Protein AF-A0A2E3J893-F1 (afdb_monomer_lite)

Sequence (65 aa):
MLYTALILVAVFVALVGKYLYKPSEKCPECDEIRVDDHPICPCGWVFEYPDDDQPIEYGDPDETL

Secondary structure (DSSP, 8-state):
-HHHHHHHHHHHHHHHHHHH-----B-TTT-PBP-TT-SB-TTSPBPPPP---S---PPPGGGG-

Foldseek 3Di:
DVVVVVVVVVVVVVVVCVVPDDPFDADPPPRDTDDPVPQADPVGDGDDDPPPPDPPPDPDPPPPD

Radius of gyration: 18.89 Å; chains: 1; bounding box: 33×56×27 Å

pLDDT: mean 75.28, std 12.63, range [42.97, 94.38]

Structure (mmCIF, N/CA/C/O backbone):
data_AF-A0A2E3J893-F1
#
_entry.id   AF-A0A2E3J893-F1
#
loop_
_atom_site.group_PDB
_atom_site.id
_atom_site.type_symbol
_atom_site.label_atom_id
_atom_site.label_alt_id
_atom_site.label_comp_id
_atom_site.label_asym_id
_atom_site.label_entity_id
_atom_site.label_seq_id
_atom_site.pdbx_PDB_ins_code
_atom_site.Cartn_x
_atom_site.Cartn_y
_atom_site.Cartn_z
_atom_site.occupancy
_atom_site.B_iso_or_equiv
_atom_site.auth_seq_id
_atom_site.auth_comp_id
_atom_site.auth_asym_id
_atom_site.auth_atom_id
_atom_site.pdbx_PDB_model_num
ATOM 1 N N . MET A 1 1 ? 7.442 31.032 5.768 1.00 69.00 1 MET A N 1
ATOM 2 C CA . MET A 1 1 ? 6.972 30.300 6.965 1.00 69.00 1 MET A CA 1
ATOM 3 C C . MET A 1 1 ? 5.626 29.613 6.735 1.00 69.00 1 MET A C 1
ATOM 5 O O . MET A 1 1 ? 5.556 28.413 6.949 1.00 69.00 1 MET A O 1
ATOM 9 N N . LEU A 1 2 ? 4.589 30.305 6.238 1.00 85.19 2 LEU A N 1
ATOM 10 C CA . LEU A 1 2 ? 3.288 29.671 5.948 1.00 85.19 2 LEU A CA 1
ATOM 11 C C . LEU A 1 2 ? 3.373 28.602 4.836 1.00 85.19 2 LEU A C 1
ATOM 13 O O . LEU A 1 2 ? 2.949 27.470 5.026 1.00 85.19 2 LEU A O 1
ATOM 17 N N . TYR A 1 3 ? 4.001 28.932 3.704 1.00 87.81 3 TYR A N 1
ATOM 18 C CA . TYR A 1 3 ? 4.142 28.012 2.565 1.00 87.81 3 TYR A CA 1
ATOM 19 C C . TYR A 1 3 ? 4.948 26.750 2.894 1.00 87.81 3 TYR A C 1
ATOM 21 O O . TYR A 1 3 ? 4.563 25.649 2.522 1.00 87.81 3 TYR A O 1
ATOM 29 N N . THR A 1 4 ? 6.035 26.897 3.654 1.00 89.62 4 THR A N 1
ATOM 30 C CA . THR A 1 4 ? 6.845 25.768 4.130 1.00 89.62 4 THR A CA 1
ATOM 31 C C . THR A 1 4 ? 6.050 24.849 5.059 1.00 89.62 4 THR A C 1
ATOM 33 O O . THR A 1 4 ? 6.186 23.635 4.963 1.00 89.62 4 THR A O 1
ATOM 36 N N . ALA A 1 5 ? 5.176 25.402 5.910 1.00 90.19 5 ALA A N 1
ATOM 37 C CA . ALA A 1 5 ? 4.303 24.603 6.769 1.00 90.19 5 ALA A CA 1
ATOM 38 C C . ALA A 1 5 ? 3.250 23.825 5.959 1.00 90.19 5 ALA A C 1
ATOM 40 O O . ALA A 1 5 ? 3.030 22.648 6.226 1.00 90.19 5 ALA A O 1
ATOM 41 N N . LEU A 1 6 ? 2.652 24.440 4.932 1.00 92.06 6 LEU A N 1
ATOM 42 C CA . LEU A 1 6 ? 1.671 23.774 4.064 1.00 92.06 6 LEU A CA 1
ATOM 43 C C . LEU A 1 6 ? 2.275 22.594 3.292 1.00 92.06 6 LEU A C 1
ATOM 45 O O . LEU A 1 6 ? 1.648 21.540 3.200 1.00 92.06 6 LEU A O 1
ATOM 49 N N . ILE A 1 7 ? 3.502 22.745 2.783 1.00 92.56 7 ILE A N 1
ATOM 50 C CA . ILE A 1 7 ? 4.205 21.666 2.075 1.00 92.56 7 ILE A CA 1
ATOM 51 C C . ILE A 1 7 ? 4.484 20.494 3.023 1.00 92.56 7 ILE A C 1
ATOM 53 O O . ILE A 1 7 ? 4.218 19.348 2.668 1.00 92.56 7 ILE A O 1
ATOM 57 N N . LEU A 1 8 ? 4.964 20.764 4.241 1.00 93.06 8 LEU A N 1
ATOM 58 C CA . LEU A 1 8 ? 5.231 19.711 5.226 1.00 93.06 8 LEU A CA 1
ATOM 59 C C . LEU A 1 8 ? 3.960 18.954 5.624 1.00 93.06 8 LEU A C 1
ATOM 61 O O . LEU A 1 8 ? 3.987 17.729 5.714 1.00 93.06 8 LEU A O 1
ATOM 65 N N . VAL A 1 9 ? 2.841 19.659 5.806 1.00 94.38 9 VAL A N 1
ATOM 66 C CA . VAL A 1 9 ? 1.546 19.026 6.098 1.00 94.38 9 VAL A CA 1
ATOM 67 C C . VAL A 1 9 ? 1.086 18.154 4.930 1.00 94.38 9 VAL A C 1
ATOM 69 O O . VAL A 1 9 ? 0.672 17.021 5.156 1.00 94.38 9 VAL A O 1
ATOM 72 N N . ALA A 1 10 ? 1.203 18.627 3.687 1.00 92.25 10 ALA A N 1
ATOM 73 C CA . ALA A 1 10 ? 0.822 17.844 2.512 1.00 92.25 10 ALA A CA 1
ATOM 74 C C . ALA A 1 10 ? 1.647 16.552 2.381 1.00 92.25 10 ALA A C 1
ATOM 76 O O . ALA A 1 10 ? 1.086 15.484 2.137 1.00 92.25 10 ALA A O 1
ATOM 77 N N . VAL A 1 11 ? 2.963 16.630 2.606 1.00 93.81 11 VAL A N 1
ATOM 78 C CA . VAL A 1 11 ? 3.848 15.453 2.599 1.00 93.81 11 VAL A CA 1
ATOM 79 C C . VAL A 1 11 ? 3.487 14.494 3.732 1.00 93.81 11 VAL A C 1
ATOM 81 O O . VAL A 1 11 ? 3.392 13.290 3.504 1.00 93.81 11 VAL A O 1
ATOM 84 N N . PHE A 1 12 ? 3.233 15.008 4.937 1.00 93.94 12 PHE A N 1
ATOM 85 C CA . PHE A 1 12 ? 2.838 14.180 6.074 1.00 93.94 12 PHE A CA 1
ATOM 86 C C . PHE A 1 12 ? 1.524 13.434 5.809 1.00 93.94 12 PHE A C 1
ATOM 88 O O . PHE A 1 12 ? 1.452 12.225 6.014 1.00 93.94 12 PHE A O 1
ATOM 95 N N . VAL A 1 13 ? 0.508 14.122 5.280 1.00 92.44 13 VAL A N 1
ATOM 96 C CA . VAL A 1 13 ? -0.775 13.506 4.906 1.00 92.44 13 VAL A CA 1
ATOM 97 C C . VAL A 1 13 ? -0.583 12.442 3.826 1.00 92.44 13 VAL A C 1
ATOM 99 O O . VAL A 1 13 ? -1.167 11.366 3.932 1.00 92.44 13 VAL A O 1
ATOM 102 N N . ALA A 1 14 ? 0.260 12.694 2.822 1.00 88.94 14 ALA A N 1
ATOM 103 C CA . ALA A 1 14 ? 0.552 11.713 1.779 1.00 88.94 14 ALA A CA 1
ATOM 104 C C . ALA A 1 14 ? 1.251 10.459 2.331 1.00 88.94 14 ALA A C 1
ATOM 106 O O . ALA A 1 14 ? 0.913 9.348 1.929 1.00 88.94 14 ALA A O 1
ATOM 107 N N . LEU A 1 15 ? 2.187 10.616 3.274 1.00 88.62 15 LEU A N 1
ATOM 108 C CA . LEU A 1 15 ? 2.868 9.491 3.924 1.00 88.62 15 LEU A CA 1
ATOM 109 C C . LEU A 1 15 ? 1.914 8.670 4.792 1.00 88.62 15 LEU A C 1
ATOM 111 O O . LEU A 1 15 ? 1.897 7.446 4.683 1.00 88.62 15 LEU A O 1
ATOM 115 N N . VAL A 1 16 ? 1.091 9.333 5.609 1.00 89.25 16 VAL A N 1
ATOM 116 C CA . VAL A 1 16 ? 0.069 8.661 6.425 1.00 89.25 16 VAL A CA 1
ATOM 117 C C . VAL A 1 16 ? -0.939 7.943 5.529 1.00 89.25 16 VAL A C 1
ATOM 119 O O . VAL A 1 16 ? -1.247 6.779 5.765 1.00 89.25 16 VAL A O 1
ATOM 122 N N . GLY A 1 17 ? -1.397 8.597 4.460 1.00 85.69 17 GLY A N 1
ATOM 123 C CA . GLY A 1 17 ? -2.288 8.000 3.470 1.00 85.69 17 GLY A CA 1
ATOM 124 C C . GLY A 1 17 ? -1.670 6.771 2.809 1.00 85.69 17 GLY A C 1
ATOM 125 O O . GLY A 1 17 ? -2.300 5.723 2.787 1.00 85.69 17 GLY A O 1
ATOM 126 N N . LYS A 1 18 ? -0.418 6.858 2.348 1.00 79.81 18 LYS A N 1
ATOM 127 C CA . LYS A 1 18 ? 0.301 5.724 1.748 1.00 79.81 18 LYS A CA 1
ATOM 128 C C . LYS A 1 18 ? 0.472 4.562 2.727 1.00 79.81 18 LYS A C 1
ATOM 130 O O . LYS A 1 18 ? 0.376 3.418 2.310 1.00 79.81 18 LYS A O 1
ATOM 135 N N . TYR A 1 19 ? 0.733 4.846 4.001 1.00 77.88 19 TYR A N 1
ATOM 136 C CA . TYR A 1 19 ? 0.931 3.807 5.011 1.00 77.88 19 TYR A CA 1
ATOM 137 C C . TYR A 1 19 ? -0.381 3.116 5.416 1.00 77.88 19 TYR A C 1
ATOM 139 O O . TYR A 1 19 ? -0.388 1.928 5.722 1.00 77.88 19 TYR A O 1
ATOM 147 N N . LEU A 1 20 ? -1.498 3.847 5.408 1.00 76.75 20 LEU A N 1
ATOM 148 C CA . LEU A 1 20 ? -2.819 3.303 5.741 1.00 76.75 20 LEU A CA 1
ATOM 149 C C . LEU A 1 20 ? -3.543 2.687 4.539 1.00 76.75 20 LEU A C 1
ATOM 151 O O . LEU A 1 20 ? -4.453 1.880 4.725 1.00 76.75 20 LEU A O 1
ATOM 155 N N . TYR A 1 21 ? -3.165 3.056 3.317 1.00 70.69 21 TYR A N 1
ATOM 156 C CA . TYR A 1 21 ? -3.754 2.503 2.107 1.00 70.69 21 TYR A CA 1
ATOM 157 C C . TYR A 1 21 ? -3.176 1.113 1.837 1.00 70.69 21 TYR A C 1
ATOM 159 O O . TYR A 1 21 ? -2.181 0.961 1.133 1.00 70.69 21 TYR A O 1
ATOM 167 N N . LYS A 1 22 ? -3.819 0.089 2.401 1.00 64.12 22 LYS A N 1
ATOM 168 C CA . LYS A 1 22 ? -3.701 -1.275 1.889 1.00 64.12 22 LYS A CA 1
ATOM 169 C C . LYS A 1 22 ? -4.619 -1.384 0.669 1.00 64.12 22 LYS A C 1
ATOM 171 O O . LYS A 1 22 ? -5.833 -1.273 0.855 1.00 64.12 22 LYS A O 1
ATOM 176 N N . PRO A 1 23 ? -4.089 -1.537 -0.557 1.00 61.66 23 PRO A N 1
ATOM 177 C CA . PRO A 1 23 ? -4.932 -1.831 -1.704 1.00 61.66 23 PRO A CA 1
ATOM 178 C C . PRO A 1 23 ? -5.570 -3.202 -1.468 1.00 61.66 23 PRO A C 1
ATOM 180 O O . PRO A 1 23 ? -4.897 -4.222 -1.543 1.00 61.66 23 PRO A O 1
ATOM 183 N N . SER A 1 24 ? -6.852 -3.228 -1.109 1.00 67.00 24 SER A N 1
ATOM 184 C CA . SER A 1 24 ? -7.616 -4.467 -1.075 1.00 67.00 24 SER A CA 1
ATOM 185 C C . SER A 1 24 ? -8.206 -4.706 -2.459 1.00 67.00 24 SER A C 1
ATOM 187 O O . SER A 1 24 ? -8.973 -3.893 -2.981 1.00 67.00 24 SER A O 1
ATOM 189 N N . GLU A 1 25 ? -7.809 -5.811 -3.080 1.00 72.31 25 GLU A N 1
ATOM 190 C CA . GLU A 1 25 ? -8.383 -6.239 -4.349 1.00 72.31 25 GLU A CA 1
ATOM 191 C C . GLU A 1 25 ? -9.865 -6.566 -4.165 1.00 72.31 25 GLU A C 1
ATOM 193 O O . GLU A 1 25 ? -10.282 -7.112 -3.142 1.00 72.31 25 GLU A O 1
ATOM 198 N N . LYS A 1 26 ? -10.679 -6.214 -5.157 1.00 78.94 26 LYS A N 1
ATOM 199 C CA . LYS A 1 26 ? -12.100 -6.557 -5.180 1.00 78.94 26 LYS A CA 1
ATOM 200 C C . LYS A 1 26 ? -12.360 -7.631 -6.213 1.00 78.94 26 LYS A C 1
ATOM 202 O O . LYS A 1 26 ? -11.777 -7.611 -7.296 1.00 78.94 26 LYS A O 1
ATOM 207 N N . CYS A 1 27 ? -13.265 -8.540 -5.888 1.00 81.19 27 CYS A N 1
ATOM 208 C CA . CYS A 1 27 ? -13.701 -9.561 -6.817 1.00 81.19 27 CYS A CA 1
ATOM 209 C C . CYS A 1 27 ? -14.550 -8.934 -7.941 1.00 81.19 27 CYS A C 1
ATOM 211 O O . CYS A 1 27 ? -15.579 -8.333 -7.640 1.00 81.19 27 CYS A O 1
ATOM 213 N N . PRO A 1 28 ? -14.209 -9.110 -9.229 1.00 80.56 28 PRO A N 1
ATOM 214 C CA . PRO A 1 28 ? -14.972 -8.527 -10.334 1.00 80.56 28 PRO A CA 1
ATOM 215 C C . PRO A 1 28 ? -16.368 -9.147 -10.508 1.00 80.56 28 PRO A C 1
ATOM 217 O O . PRO A 1 28 ? -17.253 -8.504 -11.063 1.00 80.56 28 PRO A O 1
ATOM 220 N N . GLU A 1 29 ? -16.579 -10.383 -10.041 1.00 82.62 29 GLU A N 1
ATOM 221 C CA . GLU A 1 29 ? -17.868 -11.077 -10.177 1.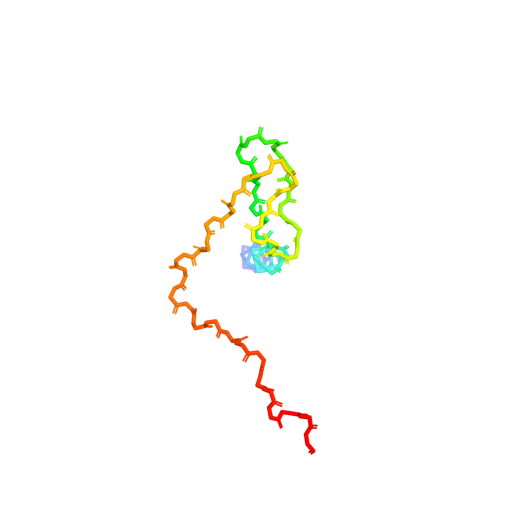00 82.62 29 GLU A CA 1
ATOM 222 C C . GLU A 1 29 ? -18.879 -10.734 -9.077 1.00 82.62 29 GLU A C 1
ATOM 224 O O . GLU A 1 29 ? -20.053 -10.515 -9.368 1.00 82.62 29 GLU A O 1
ATOM 229 N N . CYS A 1 30 ? -18.442 -10.707 -7.815 1.00 83.94 30 CYS A N 1
ATOM 230 C CA . CYS A 1 30 ? -19.331 -10.541 -6.664 1.00 83.94 30 CYS A CA 1
ATOM 231 C C . CYS A 1 30 ? -19.090 -9.252 -5.854 1.00 83.94 30 CYS A C 1
ATOM 233 O O . CYS A 1 30 ? -19.787 -9.027 -4.870 1.00 83.94 30 CYS A O 1
ATOM 235 N N . ASP A 1 31 ? -18.136 -8.404 -6.266 1.00 82.00 31 ASP A N 1
ATOM 236 C CA . ASP A 1 31 ? -17.706 -7.149 -5.607 1.00 82.00 31 ASP A CA 1
ATOM 237 C C . ASP A 1 31 ? -17.250 -7.305 -4.141 1.00 82.00 31 ASP A C 1
ATOM 239 O O . ASP A 1 31 ? -17.043 -6.327 -3.420 1.00 82.00 31 ASP A O 1
ATOM 243 N N . GLU A 1 32 ? -17.046 -8.548 -3.701 1.00 82.75 32 GLU A N 1
ATOM 244 C CA . GLU A 1 32 ? -16.507 -8.880 -2.387 1.00 82.75 32 GLU A CA 1
ATOM 245 C C . GLU A 1 32 ? -15.057 -8.382 -2.272 1.00 82.75 32 GLU A C 1
ATOM 247 O O . GLU A 1 32 ? -14.261 -8.486 -3.212 1.00 82.75 32 GLU A O 1
ATOM 252 N N . ILE A 1 33 ? -14.704 -7.840 -1.108 1.00 79.69 33 ILE A N 1
ATOM 253 C CA . ILE A 1 33 ? -13.347 -7.372 -0.817 1.00 79.69 33 ILE A CA 1
ATOM 254 C C . ILE A 1 33 ? -12.481 -8.585 -0.462 1.00 79.69 33 ILE A C 1
ATOM 256 O O . ILE A 1 33 ? -12.866 -9.381 0.394 1.00 79.69 33 ILE A O 1
ATOM 260 N N . ARG A 1 34 ? -11.303 -8.718 -1.082 1.00 76.00 34 ARG A N 1
ATOM 261 C CA . ARG A 1 34 ? -10.318 -9.750 -0.738 1.00 76.00 34 ARG A CA 1
ATOM 262 C C . ARG A 1 34 ? -9.855 -9.540 0.705 1.00 76.00 34 ARG A C 1
ATOM 264 O O . ARG A 1 34 ? -9.351 -8.475 1.059 1.00 76.00 34 ARG A O 1
ATOM 271 N N . VAL A 1 35 ? -10.058 -10.560 1.532 1.00 75.12 35 VAL A N 1
ATOM 272 C CA . VAL A 1 35 ? -9.650 -10.586 2.941 1.00 75.12 35 VAL A CA 1
ATOM 273 C C . VAL A 1 35 ? -8.408 -11.468 3.063 1.00 75.12 35 VAL A C 1
ATOM 275 O O . VAL A 1 35 ? -8.384 -12.562 2.502 1.00 75.12 35 VAL A O 1
ATOM 278 N N . ASP A 1 36 ? -7.386 -10.976 3.769 1.00 66.81 36 ASP A N 1
ATOM 279 C CA . ASP A 1 36 ? -6.181 -11.725 4.166 1.00 66.81 36 ASP A CA 1
ATOM 280 C C . ASP A 1 36 ? -5.466 -12.475 3.023 1.00 66.81 36 ASP A C 1
ATOM 282 O O . ASP A 1 36 ? -5.015 -13.605 3.190 1.00 66.81 36 ASP A O 1
ATOM 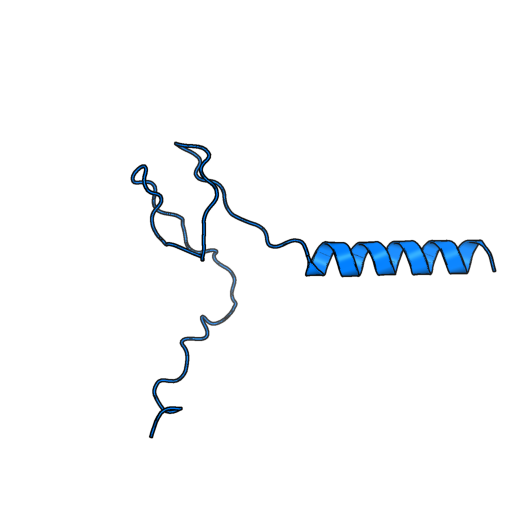286 N N . ASP A 1 37 ? -5.398 -11.863 1.836 1.00 68.12 37 ASP A N 1
ATOM 287 C CA . ASP A 1 37 ? -4.753 -12.420 0.637 1.00 68.12 37 ASP A CA 1
ATOM 288 C C . ASP A 1 37 ? -5.253 -13.813 0.224 1.00 68.12 37 ASP A C 1
ATOM 290 O O . ASP A 1 37 ? -4.577 -14.533 -0.518 1.00 68.12 37 ASP A O 1
ATOM 294 N N . HIS A 1 38 ? -6.478 -14.183 0.614 1.00 74.50 38 HIS A N 1
ATOM 295 C CA . HIS A 1 38 ? -7.087 -15.441 0.190 1.00 74.50 38 HIS A CA 1
ATOM 296 C C . HIS A 1 38 ? -7.033 -15.590 -1.341 1.00 74.50 38 HIS A C 1
ATOM 298 O O . HIS A 1 38 ? -7.441 -14.668 -2.053 1.00 74.50 38 HIS A O 1
ATOM 304 N N . PRO A 1 39 ? -6.546 -16.732 -1.868 1.00 73.06 39 PRO A N 1
ATOM 305 C CA . PRO A 1 39 ? -6.343 -16.909 -3.307 1.00 73.06 39 PRO A CA 1
ATOM 306 C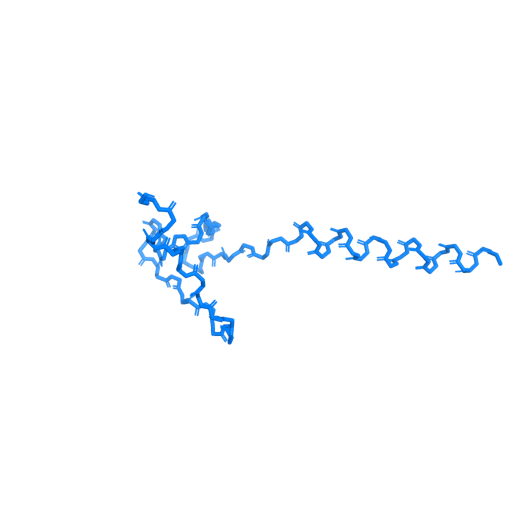 C . PRO A 1 39 ? -7.664 -17.037 -4.075 1.00 73.06 39 PRO A C 1
ATOM 308 O O . PRO A 1 39 ? -7.707 -16.833 -5.285 1.00 73.06 39 PRO A O 1
ATOM 311 N N . ILE A 1 40 ? -8.751 -17.393 -3.384 1.00 80.44 40 ILE A N 1
ATOM 312 C CA . ILE A 1 40 ? -10.053 -17.674 -3.986 1.00 80.44 40 ILE A CA 1
ATOM 313 C C . ILE A 1 40 ? -11.141 -16.917 -3.221 1.00 80.44 40 ILE A C 1
ATOM 315 O O . ILE A 1 40 ? -11.229 -16.990 -1.993 1.00 80.44 40 ILE A O 1
ATOM 319 N N . CYS A 1 41 ? -11.984 -16.210 -3.963 1.00 82.19 41 CYS A N 1
ATOM 320 C CA . CYS A 1 41 ? -13.187 -15.550 -3.476 1.00 82.19 41 CYS A CA 1
ATOM 321 C C . CYS A 1 41 ? -14.312 -16.579 -3.215 1.00 82.19 41 CYS A C 1
ATOM 323 O O . CYS A 1 41 ? -14.425 -17.545 -3.972 1.00 82.19 41 CYS A O 1
ATOM 325 N N . PRO A 1 42 ? -15.216 -16.382 -2.231 1.00 82.88 42 PRO A N 1
ATOM 326 C CA . PRO A 1 42 ? -16.338 -17.298 -1.981 1.00 82.88 42 PRO A CA 1
ATOM 327 C C . PRO A 1 42 ? -17.268 -17.543 -3.180 1.00 82.88 42 PRO A C 1
ATOM 329 O O . PRO A 1 42 ? -17.916 -18.586 -3.242 1.00 82.88 42 PRO A O 1
ATOM 332 N N . CYS A 1 43 ? -17.332 -16.610 -4.137 1.00 83.62 43 CYS A N 1
ATOM 333 C CA . CYS A 1 43 ? -18.109 -16.771 -5.369 1.00 83.62 43 CYS A CA 1
ATOM 334 C C . CYS A 1 43 ? -17.427 -17.659 -6.432 1.00 83.62 43 CYS A C 1
ATOM 336 O O . CYS A 1 43 ? -18.055 -17.992 -7.433 1.00 83.62 43 CYS A O 1
ATOM 338 N N . GLY A 1 44 ? -16.188 -18.104 -6.191 1.00 82.12 44 GLY A N 1
ATOM 339 C CA . GLY A 1 44 ? -15.432 -19.009 -7.064 1.00 82.12 44 GLY A CA 1
ATOM 340 C C . GLY A 1 44 ? -14.368 -18.323 -7.923 1.00 82.12 44 GLY A C 1
ATOM 341 O O . GLY A 1 44 ? -13.577 -19.011 -8.566 1.00 82.12 44 GLY A O 1
ATOM 342 N N . TRP A 1 45 ? -14.311 -16.991 -7.902 1.00 82.75 45 TRP A N 1
ATOM 343 C CA . TRP A 1 45 ? -13.280 -16.219 -8.590 1.00 82.75 45 TRP A CA 1
ATOM 344 C C . TRP A 1 45 ? -11.898 -16.437 -7.962 1.00 82.75 45 TRP A C 1
ATOM 346 O O . TRP A 1 45 ? -11.746 -16.350 -6.742 1.00 82.75 45 TRP A O 1
ATOM 356 N N . VAL A 1 46 ? -10.885 -16.681 -8.791 1.00 83.06 46 VAL A N 1
ATOM 357 C CA . VAL A 1 46 ? -9.486 -16.804 -8.362 1.00 83.06 46 VAL A CA 1
ATOM 358 C C . VAL A 1 46 ? -8.813 -15.453 -8.547 1.00 83.06 46 VAL A C 1
ATOM 360 O O . VAL A 1 46 ? -8.807 -14.914 -9.652 1.00 83.06 46 VAL A O 1
ATOM 363 N N . PHE A 1 47 ? -8.263 -14.896 -7.472 1.00 78.38 47 PHE A N 1
ATOM 364 C CA . PHE A 1 47 ? -7.463 -13.683 -7.581 1.00 78.38 47 PHE A CA 1
ATOM 365 C C . PHE A 1 47 ? -6.109 -14.041 -8.195 1.00 78.38 47 PHE A C 1
ATOM 367 O O . PHE A 1 47 ? -5.431 -14.954 -7.719 1.00 78.38 47 PHE A O 1
ATOM 374 N N . GLU A 1 48 ? -5.726 -13.343 -9.261 1.00 69.44 48 GLU A N 1
ATOM 375 C CA . GLU A 1 48 ? -4.368 -13.442 -9.790 1.00 69.44 48 GLU A CA 1
ATOM 376 C C . GLU A 1 48 ? -3.403 -12.917 -8.723 1.00 69.44 48 GLU A C 1
ATOM 378 O O . GLU A 1 48 ? -3.681 -11.931 -8.038 1.00 69.44 48 GLU A O 1
ATOM 383 N N . TYR A 1 49 ? -2.292 -13.623 -8.515 1.00 64.12 49 TYR A N 1
ATOM 384 C CA . TYR A 1 49 ? -1.238 -13.086 -7.666 1.00 64.12 49 TYR A CA 1
ATOM 385 C C . TYR A 1 49 ? -0.683 -11.845 -8.363 1.00 64.12 49 TYR A C 1
ATOM 387 O O . TYR A 1 49 ? -0.422 -11.922 -9.564 1.00 64.12 49 TYR A O 1
ATOM 395 N N . PRO A 1 50 ? -0.5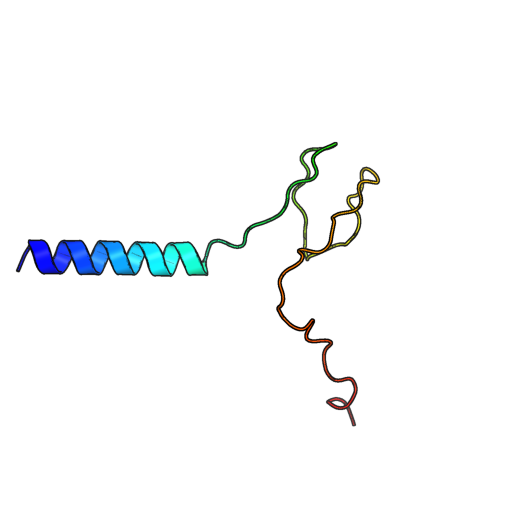17 -10.714 -7.656 1.00 58.44 50 PRO A N 1
ATOM 396 C CA . PRO A 1 50 ? 0.131 -9.565 -8.258 1.00 58.44 50 PRO A CA 1
ATOM 397 C C . PRO A 1 50 ? 1.519 -9.997 -8.742 1.00 58.44 50 PRO A C 1
ATOM 399 O O . PRO A 1 50 ? 2.288 -10.571 -7.971 1.00 58.44 50 PRO A O 1
ATOM 402 N N . ASP A 1 51 ? 1.831 -9.709 -10.009 1.00 54.78 51 ASP A N 1
ATOM 403 C CA . ASP A 1 51 ? 3.170 -9.816 -10.611 1.00 54.78 51 ASP A CA 1
ATOM 404 C C . ASP A 1 51 ? 4.132 -8.775 -9.997 1.00 54.78 51 ASP A C 1
ATOM 406 O O . ASP A 1 51 ? 4.907 -8.120 -10.694 1.00 54.78 51 ASP A O 1
ATOM 410 N N . ASP A 1 52 ? 4.043 -8.528 -8.692 1.00 57.25 52 ASP A N 1
ATOM 411 C CA . ASP A 1 52 ? 5.038 -7.726 -8.011 1.00 57.25 52 ASP A CA 1
ATOM 412 C C . ASP A 1 52 ? 6.314 -8.571 -7.968 1.00 57.25 52 ASP A C 1
ATOM 414 O O . ASP A 1 52 ? 6.342 -9.647 -7.374 1.00 57.25 52 ASP A O 1
ATOM 418 N N . ASP A 1 53 ? 7.393 -8.059 -8.567 1.00 56.34 53 ASP A N 1
ATOM 419 C CA . ASP A 1 53 ? 8.761 -8.609 -8.527 1.00 56.34 53 ASP A CA 1
ATOM 420 C C . ASP A 1 53 ? 9.336 -8.723 -7.090 1.00 56.34 53 ASP A C 1
ATOM 422 O O . ASP A 1 53 ? 10.546 -8.868 -6.887 1.00 56.34 53 ASP A O 1
ATOM 426 N N . GLN A 1 54 ? 8.495 -8.599 -6.061 1.00 58.94 54 GLN A N 1
ATOM 427 C CA . GLN A 1 54 ? 8.868 -8.802 -4.677 1.00 58.94 54 GLN A CA 1
ATOM 428 C C . GLN A 1 54 ? 8.952 -10.307 -4.403 1.00 58.94 54 GL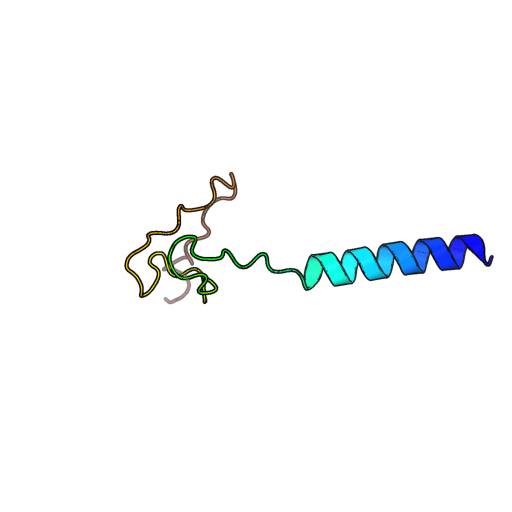N A C 1
ATOM 430 O O . GLN A 1 54 ? 7.979 -11.031 -4.622 1.00 58.94 54 GLN A O 1
ATOM 435 N N . PRO A 1 55 ? 10.105 -10.803 -3.919 1.00 60.97 55 PRO A N 1
ATOM 436 C CA . PRO A 1 55 ? 10.221 -12.186 -3.490 1.00 60.97 55 PRO A CA 1
ATOM 437 C C . PRO A 1 55 ? 9.128 -12.489 -2.467 1.00 60.97 55 PRO A C 1
ATOM 439 O O . PRO A 1 55 ? 9.002 -11.779 -1.470 1.00 60.97 55 PRO A O 1
ATOM 442 N N . ILE A 1 56 ? 8.349 -13.543 -2.710 1.00 59.84 56 ILE A N 1
ATOM 443 C CA . ILE A 1 56 ? 7.407 -14.063 -1.721 1.00 59.84 56 ILE A CA 1
ATOM 444 C C . ILE A 1 56 ? 8.242 -14.509 -0.516 1.00 59.84 56 ILE A C 1
ATOM 446 O O . ILE A 1 56 ? 8.955 -15.512 -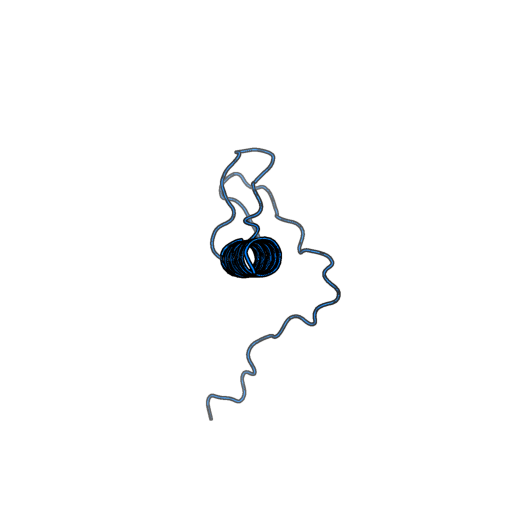0.589 1.00 59.84 56 ILE A O 1
ATOM 450 N N . GLU A 1 57 ? 8.198 -13.743 0.574 1.00 60.66 57 GLU A N 1
ATOM 451 C CA . GLU A 1 57 ? 8.831 -14.106 1.841 1.00 60.66 57 GLU A CA 1
ATOM 452 C C . GLU A 1 57 ? 7.983 -15.207 2.488 1.00 60.66 57 GLU A C 1
ATOM 454 O O . GLU A 1 57 ? 7.064 -14.964 3.268 1.00 60.66 57 GLU A O 1
ATOM 459 N N . TYR A 1 58 ? 8.239 -16.452 2.085 1.00 64.12 58 TYR A N 1
ATOM 460 C CA . TYR A 1 58 ? 7.764 -17.612 2.825 1.00 64.12 58 TYR A CA 1
ATOM 461 C C . TYR A 1 58 ? 8.488 -17.609 4.169 1.00 64.12 58 TYR A C 1
ATOM 463 O O . TYR A 1 58 ? 9.714 -17.682 4.192 1.00 64.12 58 TYR A O 1
ATOM 471 N N . GLY A 1 59 ? 7.734 -17.496 5.268 1.00 60.66 59 GLY A N 1
ATOM 472 C CA . GLY A 1 59 ? 8.287 -17.562 6.619 1.00 60.66 59 GLY A CA 1
ATOM 473 C C . GLY A 1 59 ? 9.218 -18.765 6.750 1.00 60.66 59 GLY A C 1
ATOM 474 O O . GLY A 1 59 ? 8.833 -19.882 6.394 1.00 60.66 59 GLY A O 1
ATOM 475 N N . ASP A 1 60 ? 10.448 -18.504 7.184 1.00 59.03 60 ASP A N 1
ATOM 476 C CA . ASP A 1 60 ? 11.500 -19.507 7.265 1.00 59.03 60 ASP A CA 1
ATOM 477 C C . ASP A 1 60 ? 11.057 -20.614 8.245 1.00 59.03 60 ASP A C 1
ATOM 479 O O . ASP A 1 60 ? 10.809 -20.332 9.424 1.00 59.03 60 ASP A O 1
ATOM 483 N N . PRO A 1 61 ? 10.873 -21.870 7.789 1.00 60.28 61 PRO A N 1
ATOM 484 C CA . PRO A 1 61 ? 10.454 -22.960 8.667 1.00 60.28 61 PRO A CA 1
ATOM 485 C C . PRO A 1 61 ? 11.484 -23.257 9.770 1.00 60.28 61 PRO A C 1
ATOM 487 O O . PRO A 1 61 ? 11.147 -23.943 10.741 1.00 60.28 61 PRO A O 1
ATOM 490 N N . ASP A 1 62 ? 12.703 -22.725 9.656 1.00 59.28 62 ASP A N 1
ATOM 491 C CA . ASP A 1 62 ? 13.802 -22.989 10.578 1.00 59.28 62 ASP A CA 1
ATOM 492 C C . ASP A 1 62 ? 13.797 -22.088 11.833 1.00 59.28 62 ASP A C 1
ATOM 494 O O . ASP A 1 62 ? 14.594 -22.305 12.746 1.00 59.28 62 ASP A O 1
ATOM 498 N N . GLU A 1 63 ? 12.853 -21.147 11.978 1.00 58.53 63 GLU A N 1
ATOM 499 C CA . GLU A 1 63 ? 12.728 -20.311 13.192 1.00 58.53 63 GLU A CA 1
ATOM 500 C C . GLU A 1 63 ? 12.058 -21.027 14.388 1.00 58.53 63 GLU A C 1
ATOM 502 O O . GLU A 1 63 ? 11.745 -20.404 15.406 1.00 58.53 63 GLU A O 1
ATOM 507 N N . THR A 1 64 ? 11.831 -22.344 14.297 1.00 57.88 64 THR A N 1
ATOM 508 C CA . THR A 1 64 ? 11.131 -23.138 15.330 1.00 57.88 64 THR A CA 1
ATOM 509 C C . THR A 1 64 ? 11.885 -24.373 15.846 1.00 57.88 64 THR A C 1
ATOM 511 O O . THR A 1 64 ? 11.248 -25.322 16.311 1.00 57.88 64 THR A O 1
ATOM 514 N N . LEU A 1 65 ? 13.224 -24.365 15.829 1.00 42.97 65 LEU A N 1
ATOM 515 C CA . LEU A 1 65 ? 14.049 -25.420 16.452 1.00 42.97 65 LEU A CA 1
ATOM 516 C C . LEU A 1 65 ? 14.679 -25.006 17.789 1.00 42.97 65 LEU A C 1
ATOM 518 O O . LEU A 1 65 ? 15.452 -24.024 17.819 1.00 42.97 65 LEU A O 1
#